Protein AF-A0A7X9PGI0-F1 (afdb_monomer_lite)

Secondary structure (DSSP, 8-state):
--SS-B-TTS-B----TTT--S---HHHHHHHHHHHHHHHHHHHHHHHHHHSPPEE-TTT--EE--SSTT--SSSHHHHHHHHHHHHHHHHHHHHHHHHHT-----

pLDDT: mean 78.42, std 19.36, range [41.34, 98.19]

Foldseek 3Di:
DPPADADPVRHGDPDPPPPPDPDPDPVSSVVVVVVVVVVVVVVVVVCLVVPQDWDAAPQPRDTAGDPDPPDRHRDPVSVVVVVVVVVVVVVVVVVVVVVVPDDDDD

Structure (mmCIF, N/CA/C/O backbone):
data_AF-A0A7X9PGI0-F1
#
_entry.id   AF-A0A7X9PGI0-F1
#
loop_
_atom_site.group_PDB
_atom_site.id
_atom_site.type_symbol
_atom_site.label_atom_id
_atom_site.label_alt_id
_atom_site.label_comp_id
_atom_site.label_asym_id
_atom_site.label_entity_id
_atom_site.label_seq_id
_atom_site.pdbx_PDB_ins_code
_atom_site.Cartn_x
_atom_site.Cartn_y
_atom_site.Cartn_z
_atom_site.occupancy
_atom_site.B_iso_or_equiv
_atom_site.auth_seq_id
_atom_site.auth_comp_id
_atom_site.auth_asym_id
_atom_site.auth_atom_id
_atom_site.pdbx_PDB_model_num
ATOM 1 N N . MET A 1 1 ? 19.576 -23.248 -25.798 1.00 44.06 1 MET A N 1
ATOM 2 C CA . MET A 1 1 ? 19.347 -22.023 -26.597 1.00 44.06 1 MET A CA 1
ATOM 3 C C . MET A 1 1 ? 19.563 -20.811 -25.703 1.00 44.06 1 MET A C 1
ATOM 5 O O . MET A 1 1 ? 18.769 -20.574 -24.798 1.00 44.06 1 MET A O 1
ATOM 9 N N . THR A 1 2 ? 20.683 -20.109 -25.868 1.00 41.34 2 THR A N 1
ATOM 10 C CA . THR A 1 2 ? 20.969 -18.871 -25.131 1.00 41.34 2 THR A CA 1
ATOM 11 C C . THR A 1 2 ? 19.997 -17.790 -25.601 1.00 41.34 2 THR A C 1
ATOM 13 O O . THR A 1 2 ? 19.837 -17.562 -26.794 1.00 41.34 2 THR A O 1
ATOM 16 N N . LYS A 1 3 ? 19.286 -17.152 -24.664 1.00 50.38 3 LYS A N 1
ATOM 17 C CA . LYS A 1 3 ? 18.176 -16.222 -24.954 1.00 50.38 3 LYS A CA 1
ATOM 18 C C . LYS A 1 3 ? 18.600 -14.910 -25.643 1.00 50.38 3 LYS A C 1
ATOM 20 O O . LYS A 1 3 ? 17.744 -14.060 -25.863 1.00 50.38 3 LYS A O 1
ATOM 25 N N . TYR A 1 4 ? 19.887 -14.731 -25.961 1.00 47.88 4 TYR A N 1
ATOM 26 C CA . TYR A 1 4 ? 20.437 -13.491 -26.509 1.00 47.88 4 TYR A CA 1
ATOM 27 C C . TYR A 1 4 ? 21.604 -13.763 -27.470 1.00 47.88 4 TYR A C 1
ATOM 29 O O . TYR A 1 4 ? 22.397 -14.667 -27.194 1.00 47.88 4 TYR A O 1
ATOM 37 N N . PRO A 1 5 ? 21.737 -12.976 -28.555 1.00 55.59 5 PRO A N 1
ATOM 38 C CA . PRO A 1 5 ? 22.892 -13.043 -29.442 1.00 55.59 5 PRO A CA 1
ATOM 39 C C . PRO A 1 5 ? 24.181 -12.700 -28.678 1.00 55.59 5 PRO A C 1
ATOM 41 O O . PRO A 1 5 ? 24.239 -11.744 -27.897 1.00 55.59 5 PRO A O 1
ATOM 44 N N . THR A 1 6 ? 25.212 -13.512 -28.891 1.00 53.66 6 THR A N 1
ATOM 45 C CA . THR A 1 6 ? 26.552 -13.357 -28.314 1.00 53.66 6 THR A CA 1
ATOM 46 C C . THR A 1 6 ? 27.550 -13.046 -29.419 1.00 53.66 6 THR A C 1
ATOM 48 O O . THR A 1 6 ? 27.427 -13.570 -30.525 1.00 53.66 6 THR A O 1
ATOM 51 N N . TYR A 1 7 ? 28.562 -12.236 -29.118 1.00 54.56 7 TYR A N 1
ATOM 52 C CA . TYR A 1 7 ? 29.722 -12.082 -29.996 1.00 54.56 7 TYR A CA 1
ATOM 53 C C . TYR A 1 7 ? 30.484 -13.418 -30.138 1.00 54.56 7 TYR A C 1
ATOM 55 O O . TYR A 1 7 ? 30.344 -14.291 -29.274 1.00 54.56 7 TYR A O 1
ATOM 63 N N . PRO A 1 8 ? 31.345 -13.579 -31.164 1.00 58.56 8 PRO A N 1
ATOM 64 C CA . PRO A 1 8 ? 32.175 -14.778 -31.349 1.00 58.56 8 PRO A CA 1
ATOM 65 C C . PRO A 1 8 ? 33.065 -15.125 -30.143 1.00 58.56 8 PRO A C 1
ATOM 67 O O . PRO A 1 8 ? 33.428 -16.277 -29.946 1.00 58.56 8 PRO A O 1
ATOM 70 N N . ASN A 1 9 ? 33.378 -14.136 -29.299 1.00 58.34 9 ASN A N 1
ATOM 71 C CA . ASN A 1 9 ? 34.117 -14.299 -28.043 1.00 58.34 9 ASN A CA 1
ATOM 72 C C . ASN A 1 9 ? 33.234 -14.721 -26.843 1.00 58.34 9 ASN A C 1
ATOM 74 O O . ASN A 1 9 ? 33.682 -14.661 -25.699 1.00 58.34 9 ASN A O 1
ATOM 78 N N . GLY A 1 10 ? 31.966 -15.077 -27.076 1.00 58.97 10 GLY A N 1
ATOM 79 C CA . GLY A 1 10 ? 31.019 -15.529 -26.053 1.00 58.97 10 GLY A CA 1
ATOM 80 C C . GLY A 1 10 ? 30.457 -14.427 -25.150 1.00 58.97 10 GLY A C 1
ATOM 81 O O . GLY A 1 10 ? 29.644 -14.717 -24.271 1.00 58.97 10 GLY A O 1
ATOM 82 N N . ARG A 1 11 ? 30.841 -13.157 -25.344 1.00 54.81 11 ARG A N 1
ATOM 83 C CA . ARG A 1 11 ? 30.295 -12.045 -24.553 1.00 54.81 11 ARG A CA 1
ATOM 84 C C . ARG A 1 11 ? 28.893 -11.661 -25.051 1.00 54.81 11 ARG A C 1
ATOM 86 O O . ARG A 1 11 ? 28.670 -11.609 -26.263 1.00 54.81 11 ARG A O 1
ATOM 93 N N . PRO A 1 12 ? 27.938 -11.369 -24.147 1.00 53.78 12 PRO A N 1
ATOM 94 C CA . PRO A 1 12 ? 26.607 -10.912 -24.537 1.00 53.78 12 PRO A CA 1
ATOM 95 C C . PRO A 1 12 ? 26.692 -9.560 -25.255 1.00 53.78 12 PRO A C 1
ATOM 97 O O . PRO A 1 12 ? 27.430 -8.672 -24.824 1.00 53.78 12 PRO A O 1
ATOM 100 N N . PHE A 1 13 ? 25.934 -9.407 -26.343 1.00 55.94 13 PHE A N 1
ATOM 101 C CA . PHE A 1 13 ? 25.903 -8.174 -27.128 1.00 55.94 13 PHE A CA 1
ATOM 102 C C . PHE A 1 13 ? 25.408 -6.994 -26.267 1.00 55.94 13 PHE A C 1
ATOM 104 O O . PHE A 1 13 ? 24.269 -6.989 -25.795 1.00 55.94 13 PHE A O 1
ATOM 111 N N . CYS A 1 14 ? 26.264 -5.994 -26.032 1.00 53.50 14 CYS A N 1
ATOM 112 C CA . CYS A 1 14 ? 25.893 -4.742 -25.366 1.00 53.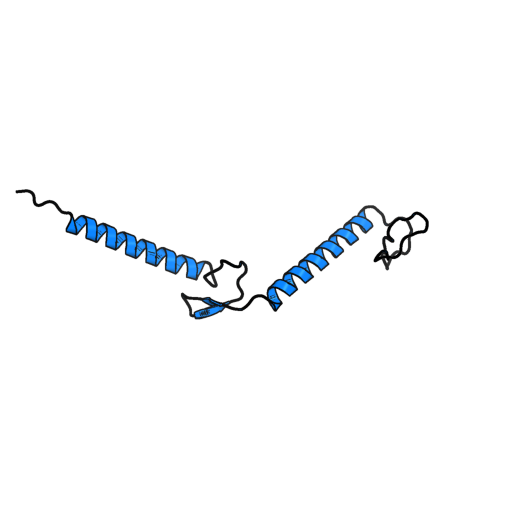50 14 CYS A CA 1
ATOM 113 C C . CYS A 1 14 ? 25.283 -3.799 -26.412 1.00 53.50 14 CYS A C 1
ATOM 115 O O . CYS A 1 14 ? 25.978 -2.991 -27.019 1.00 53.50 14 CYS A O 1
ATOM 117 N N . GLY A 1 15 ? 23.992 -3.969 -26.697 1.00 51.72 15 GLY A N 1
ATOM 118 C CA . GLY A 1 15 ? 23.297 -3.187 -27.716 1.00 51.72 15 GLY A CA 1
ATOM 119 C C . GLY A 1 15 ? 22.874 -1.812 -27.205 1.00 51.72 15 GLY A C 1
ATOM 120 O O . GLY A 1 15 ? 21.780 -1.678 -26.659 1.00 51.72 15 GLY A O 1
ATOM 121 N N . CYS A 1 16 ? 23.704 -0.791 -27.420 1.00 51.03 16 CYS A N 1
ATOM 122 C CA . CYS A 1 16 ? 23.202 0.569 -27.603 1.00 51.03 16 CYS A CA 1
ATOM 123 C C . CYS A 1 16 ? 22.850 0.727 -29.090 1.00 51.03 16 CYS A C 1
ATOM 125 O O . CYS A 1 16 ? 23.732 0.671 -29.945 1.00 51.03 16 CYS A O 1
ATOM 127 N N . THR A 1 17 ? 21.562 0.871 -29.409 1.00 50.38 17 THR A N 1
ATOM 128 C CA . THR A 1 17 ? 21.070 0.983 -30.796 1.00 50.38 17 THR A CA 1
ATOM 129 C C . THR A 1 17 ? 21.410 2.318 -31.458 1.00 50.38 17 THR A C 1
ATOM 131 O O . THR A 1 17 ? 21.236 2.443 -32.663 1.00 50.38 17 THR A O 1
ATOM 134 N N . GLU A 1 18 ? 21.895 3.301 -30.694 1.00 49.03 18 GLU A N 1
ATOM 135 C CA . GLU A 1 18 ? 22.194 4.645 -31.203 1.00 49.03 18 GLU A CA 1
ATOM 136 C C . GLU A 1 18 ? 23.669 4.854 -31.571 1.00 49.03 18 GLU A C 1
ATOM 138 O O . GLU A 1 18 ? 23.959 5.687 -32.422 1.00 49.03 18 GLU A O 1
ATOM 143 N N . CYS A 1 19 ? 24.618 4.121 -30.972 1.00 52.69 19 CYS A N 1
ATOM 144 C CA . CYS A 1 19 ? 26.038 4.475 -31.108 1.00 52.69 19 CYS A CA 1
ATOM 145 C C . CYS A 1 19 ? 26.921 3.475 -31.866 1.00 52.69 19 CYS A C 1
ATOM 147 O O . CYS A 1 19 ? 28.038 3.855 -32.208 1.00 52.69 19 CYS A O 1
ATOM 149 N N . GLY A 1 20 ? 26.459 2.245 -32.142 1.00 53.88 20 GLY A N 1
ATOM 150 C CA . GLY A 1 20 ? 27.098 1.293 -33.072 1.00 53.88 20 GLY A CA 1
ATOM 151 C C . GLY A 1 20 ? 28.595 0.993 -32.866 1.00 53.88 20 GLY A C 1
ATOM 152 O O . GLY A 1 20 ? 29.227 0.482 -33.785 1.00 53.88 20 GLY A O 1
ATOM 153 N N . ARG A 1 21 ? 29.185 1.328 -31.709 1.00 52.53 21 ARG A N 1
ATOM 154 C CA . ARG A 1 21 ? 30.628 1.211 -31.434 1.00 52.53 21 ARG A CA 1
ATOM 155 C C . ARG A 1 21 ? 30.917 0.142 -30.381 1.00 52.53 21 ARG A C 1
ATOM 157 O O . ARG A 1 21 ? 30.216 0.052 -29.374 1.00 52.53 21 ARG A O 1
ATOM 164 N N . ASP A 1 22 ? 31.999 -0.610 -30.598 1.00 47.56 22 ASP A N 1
ATOM 165 C CA . ASP A 1 22 ? 32.415 -1.781 -29.802 1.00 47.56 22 ASP A CA 1
ATOM 166 C C . ASP A 1 22 ? 32.785 -1.473 -28.343 1.00 47.56 22 ASP A C 1
ATOM 168 O O . ASP A 1 22 ? 32.853 -2.375 -27.499 1.00 47.56 22 ASP A O 1
ATOM 172 N N . HIS A 1 23 ? 32.979 -0.198 -28.007 1.00 47.81 23 HIS A N 1
ATOM 173 C CA . HIS A 1 23 ? 33.286 0.254 -26.655 1.00 47.81 23 HIS A CA 1
ATOM 174 C C . HIS A 1 23 ? 32.373 1.427 -26.299 1.00 47.81 23 HIS A C 1
ATOM 176 O O . HIS A 1 23 ? 32.730 2.597 -26.385 1.00 47.81 23 HIS A O 1
ATOM 182 N N . CYS A 1 24 ? 31.141 1.088 -25.936 1.00 51.19 24 CYS A N 1
ATOM 183 C CA . CYS A 1 24 ? 30.271 1.950 -25.147 1.00 51.19 24 CYS A CA 1
ATOM 184 C C . CYS A 1 24 ? 31.039 2.288 -23.851 1.00 51.19 24 CYS A C 1
ATOM 186 O O . CYS A 1 24 ? 31.311 1.394 -23.044 1.00 51.19 24 CYS A O 1
ATOM 188 N N . ASP A 1 25 ? 31.470 3.549 -23.746 1.00 58.44 25 ASP A N 1
ATOM 189 C CA . ASP A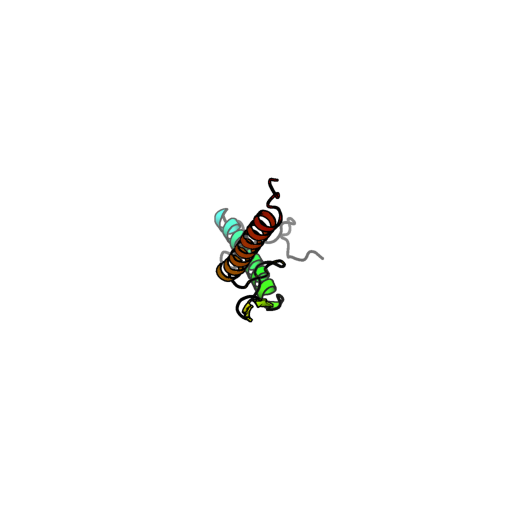 1 25 ? 32.170 4.164 -22.610 1.00 58.44 25 ASP A CA 1
ATOM 190 C C . ASP A 1 25 ? 31.495 3.819 -21.264 1.00 58.44 25 ASP A C 1
ATOM 192 O O . ASP A 1 25 ? 30.315 3.448 -21.234 1.00 58.44 25 ASP A O 1
ATOM 196 N N . GLU A 1 26 ? 32.224 3.925 -20.149 1.00 55.88 26 GLU A N 1
ATOM 197 C CA . GLU A 1 26 ? 31.754 3.568 -18.795 1.00 55.88 26 GLU A CA 1
ATOM 198 C C . GLU A 1 26 ? 30.367 4.182 -18.501 1.00 55.88 26 GLU A C 1
ATOM 200 O O . GLU A 1 26 ? 29.471 3.509 -17.985 1.00 55.88 26 GLU A O 1
ATOM 205 N N . LEU A 1 27 ? 30.139 5.412 -18.971 1.00 57.44 27 LEU A N 1
ATOM 206 C CA . LEU A 1 27 ? 28.869 6.133 -18.865 1.00 57.44 27 LEU A CA 1
ATOM 207 C C . LEU A 1 27 ? 27.729 5.485 -19.669 1.00 57.44 27 LEU A C 1
ATOM 209 O O . LEU A 1 27 ? 26.632 5.304 -19.154 1.00 57.44 27 LEU A O 1
ATOM 213 N N . CYS A 1 28 ? 27.973 5.050 -20.905 1.00 57.38 28 CYS A N 1
ATOM 214 C CA . CYS A 1 28 ? 26.960 4.428 -21.768 1.00 57.38 28 CYS A CA 1
ATOM 215 C C . CYS A 1 28 ? 26.516 3.048 -21.227 1.00 57.38 28 CYS A C 1
ATOM 217 O O . CYS A 1 28 ? 25.337 2.681 -21.295 1.00 57.38 28 CYS A O 1
ATOM 219 N N . ARG A 1 29 ? 27.437 2.301 -20.599 1.00 58.75 29 ARG A N 1
ATOM 220 C CA . ARG A 1 29 ? 27.124 1.056 -19.880 1.00 58.75 29 ARG A CA 1
ATOM 221 C C . ARG A 1 29 ? 26.250 1.339 -18.656 1.00 58.75 29 ARG A C 1
ATOM 223 O O . ARG A 1 29 ? 25.269 0.627 -18.433 1.00 58.75 29 ARG A O 1
ATOM 230 N N . GLN A 1 30 ? 26.596 2.361 -17.875 1.00 58.97 30 GLN A N 1
ATOM 231 C CA . GLN A 1 30 ? 25.837 2.777 -16.696 1.00 58.97 30 GLN A CA 1
ATOM 232 C C . GLN A 1 30 ? 24.424 3.244 -17.070 1.00 58.97 30 GLN A C 1
ATOM 234 O O . GLN A 1 30 ? 23.464 2.736 -16.494 1.00 58.97 30 GLN A O 1
ATOM 239 N N . GLU A 1 31 ? 24.276 4.096 -18.086 1.00 57.69 31 GLU A N 1
ATOM 240 C CA . GLU A 1 31 ? 22.981 4.564 -18.600 1.00 57.69 31 GLU A CA 1
ATOM 241 C C . GLU A 1 31 ? 22.079 3.401 -19.038 1.00 57.69 31 GLU A C 1
ATOM 243 O O . GLU A 1 31 ? 20.920 3.314 -18.622 1.00 57.69 31 GLU A O 1
ATOM 248 N N . TRP A 1 32 ? 22.612 2.422 -19.781 1.00 69.56 32 TRP A N 1
ATOM 249 C CA . TRP A 1 32 ? 21.849 1.226 -20.154 1.00 69.56 32 TRP A CA 1
ATOM 250 C C . TRP A 1 32 ? 21.395 0.417 -18.932 1.00 69.56 32 TRP A C 1
ATOM 252 O O . TRP A 1 32 ? 20.248 -0.041 -18.874 1.00 69.56 32 TRP A O 1
ATOM 262 N N . TYR A 1 33 ? 22.263 0.243 -17.929 1.00 66.62 33 TYR A N 1
ATOM 263 C CA . TYR A 1 33 ? 21.889 -0.431 -16.683 1.00 66.62 33 TYR A CA 1
ATOM 264 C C . TYR A 1 33 ? 20.815 0.345 -15.910 1.00 66.62 33 TYR A C 1
ATOM 266 O O . TYR A 1 33 ? 19.885 -0.280 -15.385 1.00 66.62 33 TYR A O 1
ATOM 274 N N . MET A 1 34 ? 20.900 1.678 -15.865 1.00 69.38 34 MET A N 1
ATOM 275 C CA . MET A 1 34 ? 19.911 2.535 -15.209 1.00 69.38 34 MET A CA 1
ATOM 276 C C . MET A 1 34 ? 18.564 2.491 -15.931 1.00 69.38 34 MET A C 1
ATOM 278 O O . MET A 1 34 ? 17.545 2.258 -15.281 1.00 69.38 34 MET A O 1
ATOM 282 N N . GLU A 1 35 ? 18.537 2.604 -17.259 1.00 76.69 35 GLU A N 1
ATOM 283 C CA . GLU A 1 35 ? 17.312 2.513 -18.063 1.00 76.69 35 GLU A CA 1
ATOM 284 C C . GLU A 1 35 ? 16.700 1.104 -17.995 1.00 76.69 35 GLU A C 1
ATOM 286 O O . GLU A 1 35 ? 15.492 0.950 -17.800 1.00 76.69 35 GLU A O 1
ATOM 291 N N . LYS A 1 36 ? 17.514 0.041 -18.019 1.00 72.69 36 LYS A N 1
ATOM 292 C CA . LYS A 1 36 ? 17.037 -1.335 -17.796 1.00 72.69 36 LYS A CA 1
ATOM 293 C C . LYS A 1 36 ? 16.422 -1.506 -16.405 1.00 72.69 36 LYS A C 1
ATOM 295 O O . LYS A 1 36 ? 15.359 -2.121 -16.270 1.00 72.69 36 LYS A O 1
ATOM 300 N N . ARG A 1 37 ? 17.058 -0.957 -15.362 1.00 73.62 37 ARG A N 1
ATOM 301 C CA . ARG A 1 37 ? 16.529 -0.955 -13.988 1.00 73.62 37 ARG A CA 1
ATOM 302 C C . ARG A 1 37 ? 15.235 -0.146 -13.900 1.00 73.62 37 ARG A C 1
ATOM 304 O O . ARG A 1 37 ? 14.275 -0.622 -13.297 1.00 73.62 37 ARG A O 1
ATOM 311 N N . ARG A 1 38 ? 15.174 1.026 -14.536 1.00 85.25 38 ARG A N 1
ATOM 312 C CA . ARG A 1 38 ? 13.986 1.885 -14.620 1.00 85.25 38 ARG A CA 1
ATOM 313 C C . ARG A 1 38 ? 12.828 1.161 -15.295 1.00 85.25 38 ARG A C 1
ATOM 315 O O . ARG A 1 38 ? 11.744 1.116 -14.720 1.00 85.25 38 ARG A O 1
ATOM 322 N N . ARG A 1 39 ? 13.063 0.515 -16.439 1.00 84.56 39 ARG A N 1
ATOM 323 C CA . ARG A 1 39 ? 12.063 -0.281 -17.165 1.00 84.56 39 ARG A CA 1
ATOM 324 C C . ARG A 1 39 ? 11.535 -1.439 -16.330 1.00 84.56 39 ARG A C 1
ATOM 326 O O . ARG A 1 39 ? 10.323 -1.596 -16.213 1.00 84.56 39 ARG A O 1
ATOM 333 N N . LYS A 1 40 ? 12.424 -2.202 -15.685 1.00 80.38 40 LYS A N 1
ATOM 334 C CA . LYS A 1 40 ? 12.036 -3.285 -14.768 1.00 80.38 40 LYS A CA 1
ATOM 335 C C . LYS A 1 40 ? 11.200 -2.759 -13.596 1.00 80.38 40 LYS A C 1
ATOM 337 O O . LYS A 1 40 ? 10.179 -3.353 -13.262 1.00 80.38 40 LYS A O 1
ATOM 342 N N . ASN A 1 41 ? 11.599 -1.638 -12.993 1.00 89.38 41 ASN A N 1
ATOM 343 C CA . ASN A 1 41 ? 10.861 -1.008 -11.896 1.00 89.38 41 ASN A CA 1
ATOM 344 C C . ASN A 1 41 ? 9.490 -0.486 -12.347 1.00 89.38 41 ASN A C 1
ATOM 346 O O . ASN A 1 41 ? 8.509 -0.657 -11.624 1.00 89.38 41 ASN A O 1
ATOM 350 N N . LEU A 1 42 ? 9.403 0.116 -13.537 1.00 92.44 42 LEU A N 1
ATOM 351 C CA . LEU A 1 42 ? 8.148 0.588 -14.120 1.00 92.44 42 LEU A CA 1
ATOM 352 C C . LEU A 1 42 ? 7.205 -0.580 -14.406 1.00 92.44 42 LEU A C 1
ATOM 354 O O . LEU A 1 42 ? 6.045 -0.526 -14.006 1.00 92.44 42 LEU A O 1
ATOM 358 N N . GLN A 1 43 ? 7.712 -1.656 -15.013 1.00 92.50 43 GLN A N 1
ATOM 359 C CA . GLN A 1 43 ? 6.943 -2.874 -15.258 1.00 92.50 43 GLN A CA 1
ATOM 360 C C . GLN A 1 43 ? 6.446 -3.484 -13.943 1.00 92.50 43 GLN A C 1
ATOM 362 O O . GLN A 1 43 ? 5.261 -3.775 -13.815 1.00 92.50 43 GLN A O 1
ATOM 367 N N . ALA A 1 44 ? 7.310 -3.607 -12.931 1.00 90.94 44 ALA A N 1
ATOM 368 C CA . ALA A 1 44 ? 6.913 -4.102 -11.614 1.00 90.94 44 ALA A CA 1
ATOM 369 C C . ALA A 1 44 ? 5.835 -3.217 -10.965 1.00 90.94 44 ALA A C 1
ATOM 371 O O . ALA A 1 44 ? 4.886 -3.724 -10.369 1.00 90.94 44 ALA A O 1
ATOM 372 N N . ARG A 1 45 ? 5.941 -1.890 -11.104 1.00 91.75 45 ARG A N 1
ATOM 373 C CA . ARG A 1 45 ? 4.935 -0.947 -10.604 1.00 91.75 45 ARG A CA 1
ATOM 374 C C . ARG A 1 45 ? 3.611 -1.072 -11.363 1.00 91.75 45 ARG A C 1
ATOM 376 O O . ARG A 1 45 ? 2.568 -1.067 -10.718 1.00 91.75 45 ARG A O 1
ATOM 383 N N . ALA A 1 46 ? 3.645 -1.237 -12.685 1.00 94.00 46 ALA A N 1
ATOM 384 C CA . ALA A 1 46 ? 2.457 -1.456 -13.511 1.00 94.00 46 ALA A CA 1
ATOM 385 C C . ALA A 1 46 ? 1.741 -2.760 -13.135 1.00 94.00 46 ALA A C 1
ATOM 387 O O . ALA A 1 46 ? 0.541 -2.743 -12.884 1.00 94.00 46 ALA A O 1
ATOM 388 N N . VAL A 1 47 ? 2.485 -3.861 -12.987 1.00 92.81 47 VAL A N 1
ATOM 389 C CA . VAL A 1 47 ? 1.948 -5.154 -12.526 1.00 92.81 47 VAL A CA 1
ATOM 390 C C . VAL A 1 47 ? 1.260 -4.998 -11.168 1.00 92.81 47 VAL A C 1
ATOM 392 O O . VAL A 1 47 ? 0.140 -5.466 -10.991 1.00 92.81 47 VAL A O 1
ATOM 395 N N . ARG A 1 48 ? 1.868 -4.275 -10.218 1.00 91.94 48 ARG A N 1
ATOM 396 C CA . ARG A 1 48 ? 1.217 -4.006 -8.926 1.00 91.94 48 ARG A CA 1
ATOM 397 C C . ARG A 1 48 ? -0.097 -3.252 -9.091 1.00 91.94 48 ARG A C 1
ATOM 399 O O . ARG A 1 48 ? -1.055 -3.610 -8.426 1.00 91.94 48 ARG A O 1
ATOM 406 N N . VAL A 1 49 ? -0.169 -2.242 -9.953 1.00 92.38 49 VAL A N 1
ATOM 407 C CA . VAL A 1 49 ? -1.410 -1.476 -10.150 1.00 92.38 49 VAL A CA 1
ATOM 408 C C . VAL A 1 49 ? -2.499 -2.316 -10.822 1.00 92.38 49 VAL A C 1
ATOM 410 O O . VAL A 1 49 ? -3.645 -2.243 -10.401 1.00 92.38 49 VAL A O 1
ATOM 413 N N . LEU A 1 50 ? -2.146 -3.135 -11.817 1.00 94.38 50 LEU A N 1
ATOM 414 C CA . LEU A 1 50 ? -3.111 -3.924 -12.593 1.00 94.38 50 LEU A CA 1
ATOM 415 C C . LEU A 1 50 ? -3.708 -5.103 -11.816 1.00 94.38 50 LEU A C 1
ATOM 417 O O . LEU A 1 50 ? -4.875 -5.424 -12.009 1.00 94.38 50 LEU A O 1
ATOM 421 N N . PHE A 1 51 ? -2.919 -5.754 -10.957 1.00 94.25 51 PHE A N 1
ATOM 422 C CA . PHE A 1 51 ? -3.335 -6.986 -10.274 1.00 94.25 51 PHE A CA 1
ATOM 423 C C . PHE A 1 51 ? -3.650 -6.805 -8.784 1.00 94.25 51 PHE A C 1
ATOM 425 O O . PHE A 1 51 ? -4.072 -7.760 -8.133 1.00 94.25 51 PHE A O 1
ATOM 432 N N . THR A 1 52 ? -3.445 -5.615 -8.212 1.00 95.12 52 THR A N 1
ATOM 433 C CA . THR A 1 52 ? -3.831 -5.368 -6.817 1.00 95.12 52 THR A CA 1
ATOM 434 C C . THR A 1 52 ? -5.319 -5.021 -6.754 1.00 95.12 52 THR A C 1
ATOM 436 O O . THR A 1 52 ? -5.723 -4.022 -7.350 1.00 95.12 52 THR A O 1
ATOM 439 N N . PRO A 1 53 ? -6.139 -5.787 -6.013 1.00 95.56 53 PRO A N 1
ATOM 440 C CA . PRO A 1 53 ? -7.548 -5.461 -5.856 1.00 95.56 53 PRO A CA 1
ATOM 441 C C . PRO A 1 53 ? -7.719 -4.172 -5.047 1.00 95.56 53 PRO A C 1
ATOM 443 O O . PRO A 1 53 ? -7.014 -3.944 -4.055 1.00 95.56 53 PRO A O 1
ATOM 446 N N . LEU A 1 54 ? -8.686 -3.347 -5.456 1.00 96.56 54 LEU A N 1
ATOM 447 C CA . LEU A 1 54 ? -9.146 -2.221 -4.648 1.00 96.56 54 LEU A CA 1
ATOM 448 C C . LEU A 1 54 ? -9.800 -2.740 -3.362 1.00 96.56 54 LEU A C 1
ATOM 450 O O . LEU A 1 54 ? -10.420 -3.802 -3.352 1.00 96.56 54 LEU A O 1
ATOM 454 N N . ARG A 1 55 ? -9.655 -1.977 -2.280 1.00 96.88 55 ARG A N 1
ATOM 455 C CA . ARG A 1 55 ? -10.265 -2.259 -0.975 1.00 96.88 55 ARG A CA 1
ATOM 456 C C . ARG A 1 55 ? -11.081 -1.059 -0.525 1.00 96.88 55 ARG A C 1
ATOM 458 O O . ARG A 1 55 ? -10.703 0.073 -0.825 1.00 96.88 55 ARG A O 1
ATOM 465 N N . ASP A 1 56 ? -12.159 -1.295 0.202 1.00 98.00 56 ASP A N 1
ATOM 466 C CA . ASP A 1 56 ? -12.900 -0.254 0.902 1.00 98.00 56 ASP A CA 1
ATOM 467 C C . ASP A 1 56 ? -12.166 0.148 2.188 1.00 98.00 56 ASP A C 1
ATOM 469 O O . ASP A 1 56 ? -11.501 -0.657 2.846 1.00 98.00 56 ASP A O 1
ATOM 473 N N . CYS A 1 57 ? -12.224 1.432 2.535 1.00 98.19 57 CYS A N 1
ATOM 474 C CA . CYS A 1 57 ? -11.704 1.914 3.807 1.00 98.19 57 CYS A CA 1
ATOM 475 C C . CYS A 1 57 ? -12.758 1.726 4.910 1.00 98.19 57 CYS A C 1
ATOM 477 O O . CYS A 1 57 ? -13.795 2.384 4.834 1.00 98.19 57 CYS A O 1
ATOM 479 N N . 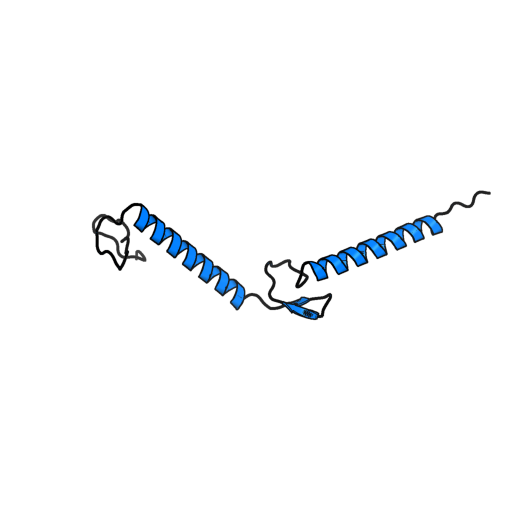PRO A 1 58 ? -12.472 0.998 6.007 1.00 97.25 58 PRO A N 1
ATOM 480 C CA . PRO A 1 58 ? -13.443 0.792 7.090 1.00 97.25 58 PRO A CA 1
ATOM 481 C C . PRO A 1 58 ? -13.876 2.067 7.835 1.00 97.25 58 PRO A C 1
ATOM 483 O O . PRO A 1 58 ? -14.808 2.025 8.626 1.00 97.25 58 PRO A O 1
ATOM 486 N N . VAL A 1 59 ? -13.170 3.188 7.639 1.00 97.56 59 VAL A N 1
ATOM 487 C CA . VAL A 1 59 ? -13.427 4.461 8.340 1.00 97.56 59 VAL A CA 1
ATOM 488 C C . VAL A 1 59 ? -14.289 5.405 7.511 1.00 97.56 59 VAL A C 1
ATOM 490 O O . VAL A 1 59 ? -15.187 6.044 8.044 1.00 97.56 59 VAL A O 1
ATOM 493 N N . CYS A 1 60 ? -13.998 5.526 6.216 1.00 97.19 60 CYS A N 1
ATOM 494 C CA . CYS A 1 60 ? -14.654 6.502 5.343 1.00 97.19 60 CYS A CA 1
ATOM 495 C C . CYS A 1 60 ? -15.396 5.878 4.156 1.00 97.19 60 CYS A C 1
ATOM 497 O O . CYS A 1 60 ? -15.971 6.612 3.364 1.00 97.19 60 CYS A O 1
ATOM 499 N N . GLY A 1 61 ? -15.347 4.554 3.985 1.00 96.75 61 GLY A N 1
ATOM 500 C CA . GLY A 1 61 ? -16.008 3.823 2.897 1.00 96.75 61 GLY A CA 1
ATOM 501 C C . GLY A 1 61 ? -15.362 3.976 1.516 1.00 96.75 61 GLY A C 1
ATOM 502 O O . GLY A 1 61 ? -15.703 3.241 0.596 1.00 96.75 61 GLY A O 1
ATOM 503 N N . ASN A 1 62 ? -14.402 4.889 1.346 1.00 97.69 62 ASN A N 1
ATOM 504 C CA . ASN A 1 62 ? -13.778 5.131 0.047 1.00 97.69 62 ASN A CA 1
ATOM 505 C C . ASN A 1 62 ? -12.948 3.935 -0.433 1.00 97.69 62 ASN A C 1
ATOM 507 O O . ASN A 1 62 ? -12.148 3.376 0.324 1.00 97.69 62 ASN A O 1
ATOM 511 N N . MET A 1 63 ? -13.071 3.623 -1.724 1.00 97.81 63 MET A N 1
ATOM 512 C CA . MET A 1 63 ? -12.230 2.634 -2.394 1.00 97.81 63 MET A CA 1
ATOM 513 C C . MET A 1 63 ? -10.803 3.163 -2.556 1.00 97.81 63 MET A C 1
ATOM 515 O O . MET A 1 63 ? -10.592 4.313 -2.946 1.00 97.81 63 MET A O 1
ATOM 519 N N . PHE A 1 64 ? -9.806 2.324 -2.289 1.00 97.81 64 PHE A N 1
ATOM 520 C CA . PHE A 1 64 ? -8.400 2.679 -2.453 1.00 97.81 64 PHE A CA 1
ATOM 521 C C . PHE A 1 64 ? -7.560 1.507 -2.961 1.00 97.81 64 PHE A C 1
ATOM 523 O O . PHE A 1 64 ? -7.873 0.338 -2.733 1.00 97.81 64 PHE A O 1
ATOM 530 N N . LEU A 1 65 ? -6.454 1.838 -3.634 1.00 96.69 65 LEU A N 1
ATOM 531 C CA . LEU A 1 65 ? -5.447 0.869 -4.058 1.00 96.69 65 LEU A CA 1
ATOM 532 C C . LEU A 1 65 ? -4.390 0.708 -2.949 1.00 96.69 65 LEU A C 1
ATOM 534 O O . LEU A 1 65 ? -3.634 1.654 -2.695 1.00 96.69 65 LEU A O 1
ATOM 538 N N . PRO A 1 66 ? -4.310 -0.446 -2.264 1.00 96.44 66 PRO A N 1
ATOM 539 C CA . PRO A 1 66 ? -3.360 -0.631 -1.174 1.00 96.44 66 PRO A CA 1
ATOM 540 C C . PRO A 1 66 ? -1.911 -0.654 -1.687 1.00 96.44 66 PRO A C 1
ATOM 542 O O . PRO A 1 66 ? -1.566 -1.354 -2.637 1.00 96.44 66 PRO A O 1
ATOM 545 N N . LYS A 1 67 ? -1.023 0.088 -1.015 1.00 93.06 67 LYS A N 1
ATOM 546 C CA . LYS A 1 67 ? 0.422 0.107 -1.302 1.00 93.06 67 LYS A CA 1
ATOM 547 C C . LYS A 1 67 ? 1.129 -1.130 -0.752 1.00 93.06 67 LYS A C 1
ATOM 549 O O . LYS A 1 67 ? 2.159 -1.538 -1.287 1.00 93.06 67 LYS A O 1
ATOM 554 N N . THR A 1 68 ? 0.604 -1.727 0.314 1.00 92.94 68 THR A N 1
ATOM 555 C CA . THR A 1 68 ? 1.129 -2.946 0.944 1.00 92.94 68 THR A CA 1
ATOM 556 C C . THR A 1 68 ? -0.013 -3.916 1.239 1.00 92.94 68 THR A C 1
ATOM 558 O O . THR A 1 68 ? -1.146 -3.494 1.462 1.00 92.94 68 THR A O 1
ATOM 561 N N . GLY A 1 69 ? 0.273 -5.223 1.268 1.00 92.19 69 GLY A N 1
ATOM 562 C CA . GLY A 1 69 ? -0.754 -6.255 1.486 1.00 92.19 69 GLY A CA 1
ATOM 563 C C . GLY A 1 69 ? -1.509 -6.116 2.815 1.00 92.19 69 GLY A C 1
ATOM 564 O O . GLY A 1 69 ? -2.685 -6.472 2.892 1.00 92.19 69 GLY A O 1
ATOM 565 N N . ASN A 1 70 ? -0.869 -5.508 3.818 1.00 93.94 70 ASN A N 1
ATOM 566 C CA . ASN A 1 70 ? -1.412 -5.312 5.165 1.00 93.94 70 ASN A CA 1
ATOM 567 C C . ASN A 1 70 ? -2.030 -3.919 5.377 1.00 93.94 70 ASN A C 1
ATOM 569 O O . ASN A 1 70 ? -2.410 -3.586 6.499 1.00 93.94 70 ASN A O 1
ATOM 573 N N . GLN A 1 71 ? -2.119 -3.081 4.337 1.00 96.00 71 GLN A N 1
ATOM 574 C CA . GLN A 1 71 ? -2.734 -1.762 4.461 1.00 96.00 71 GLN A CA 1
ATOM 575 C C . GLN A 1 71 ? -4.251 -1.903 4.653 1.00 96.00 71 GLN A C 1
ATOM 577 O O . GLN A 1 71 ? -4.953 -2.402 3.771 1.00 96.00 71 GLN A O 1
ATOM 582 N N . LYS A 1 72 ? -4.733 -1.459 5.820 1.00 96.38 72 LYS A N 1
ATOM 583 C CA . LYS A 1 72 ? -6.148 -1.528 6.228 1.00 96.38 72 LYS A CA 1
ATOM 584 C C . LYS A 1 72 ? -6.942 -0.256 5.925 1.00 96.38 72 LYS A C 1
ATOM 586 O O . LYS A 1 72 ? -8.149 -0.325 5.760 1.00 96.38 72 LYS A O 1
ATOM 591 N N . TYR A 1 73 ? -6.273 0.893 5.860 1.00 97.88 73 TYR A N 1
ATOM 592 C CA . TYR A 1 73 ? -6.918 2.201 5.728 1.00 97.88 73 TYR A CA 1
ATOM 593 C C . TYR A 1 73 ? -6.405 2.936 4.492 1.00 97.88 73 TYR A C 1
ATOM 595 O O . TYR A 1 73 ? -5.226 2.819 4.137 1.00 97.88 73 TYR A O 1
ATOM 603 N N . CYS A 1 74 ? -7.271 3.734 3.864 1.00 97.25 74 CYS A N 1
ATOM 604 C CA . CYS A 1 74 ? -6.924 4.474 2.650 1.00 97.25 74 CYS A CA 1
ATOM 605 C C . CYS A 1 74 ? -5.865 5.560 2.888 1.00 97.25 74 CYS A C 1
ATOM 607 O O . CYS A 1 74 ? -5.087 5.871 1.986 1.00 97.25 74 CYS A O 1
ATOM 609 N N . SER A 1 75 ? -5.801 6.113 4.104 1.00 97.06 75 SER A N 1
ATOM 610 C CA . SER A 1 75 ? -4.925 7.229 4.450 1.00 97.06 75 SER A CA 1
ATOM 611 C C . SER A 1 75 ? -4.399 7.143 5.891 1.00 97.06 75 SER A C 1
ATOM 613 O O . SER A 1 75 ? -5.008 6.480 6.741 1.00 97.06 75 SER A O 1
ATOM 615 N N . PRO A 1 76 ? -3.290 7.846 6.200 1.00 96.94 76 PRO A N 1
ATOM 616 C CA . PRO A 1 76 ? -2.810 8.000 7.573 1.00 96.94 76 PRO A CA 1
ATOM 617 C C . PRO A 1 76 ? -3.850 8.632 8.504 1.00 96.94 76 PRO A C 1
ATOM 619 O O . PRO A 1 76 ? -3.911 8.270 9.674 1.00 96.94 76 PRO A O 1
ATOM 622 N N . HIS A 1 77 ? -4.699 9.523 7.982 1.00 97.69 77 HIS A N 1
ATOM 623 C CA . HIS A 1 77 ? -5.769 10.152 8.754 1.00 97.69 77 HIS A CA 1
ATOM 624 C C . HIS A 1 77 ? -6.772 9.114 9.263 1.00 97.69 77 HIS A C 1
ATOM 626 O O . HIS A 1 77 ? -7.004 9.041 10.466 1.00 97.69 77 HIS A O 1
ATOM 632 N N . CYS A 1 78 ? -7.305 8.263 8.382 1.00 97.81 78 CYS A N 1
ATOM 633 C CA . CYS A 1 78 ? -8.254 7.222 8.784 1.00 97.81 78 CYS A CA 1
ATOM 634 C C . CYS A 1 78 ? -7.631 6.252 9.800 1.00 97.81 78 CYS A C 1
ATOM 636 O O . CYS A 1 78 ? -8.277 5.846 10.762 1.00 97.81 78 CYS A O 1
ATOM 638 N N . SER A 1 79 ? -6.346 5.922 9.635 1.00 97.44 79 SER A N 1
ATOM 639 C CA . SER A 1 79 ? -5.624 5.125 10.632 1.00 97.44 79 SER A CA 1
ATOM 640 C C . SER A 1 79 ? -5.535 5.832 11.989 1.00 97.44 79 SER A C 1
ATOM 642 O O . SER A 1 79 ? -5.679 5.185 13.026 1.00 97.44 79 SER A O 1
ATOM 644 N N . ALA A 1 80 ? -5.279 7.142 11.995 1.00 97.56 80 ALA A N 1
ATOM 645 C CA . ALA A 1 80 ? -5.196 7.939 13.212 1.00 97.56 80 ALA A CA 1
ATOM 646 C C . ALA A 1 80 ? -6.556 8.059 13.915 1.00 97.56 80 ALA A C 1
ATOM 648 O O . ALA A 1 80 ? -6.597 8.031 15.141 1.00 97.56 80 ALA A O 1
ATOM 649 N N . ASP A 1 81 ? -7.663 8.134 13.173 1.00 97.44 81 ASP A N 1
ATOM 650 C CA . ASP A 1 81 ? -9.014 8.155 13.747 1.00 97.44 81 ASP A CA 1
ATOM 651 C C . ASP A 1 81 ? -9.309 6.891 14.550 1.00 97.44 81 ASP A C 1
ATOM 653 O O . ASP A 1 81 ? -9.726 6.981 15.705 1.00 97.44 81 ASP A O 1
ATOM 657 N N . VAL A 1 82 ? -9.002 5.720 13.985 1.00 97.31 82 VAL A N 1
ATOM 658 C CA . VAL A 1 82 ? -9.182 4.439 14.683 1.00 97.31 82 VAL A CA 1
ATOM 659 C C . VAL A 1 82 ? -8.287 4.353 15.916 1.00 97.31 82 VAL A C 1
ATOM 661 O O . VAL A 1 82 ? -8.742 3.931 16.977 1.00 97.31 82 VAL A O 1
ATOM 664 N N . LEU A 1 83 ? -7.026 4.786 15.815 1.00 96.69 83 LEU A N 1
ATOM 665 C CA . LEU A 1 83 ? -6.122 4.812 16.967 1.00 96.69 83 LEU A CA 1
ATOM 666 C C . LEU A 1 83 ? -6.651 5.732 18.073 1.00 96.69 83 LEU A C 1
ATOM 668 O O . LEU A 1 83 ? -6.704 5.318 19.229 1.00 96.69 83 LEU A O 1
ATOM 672 N N . ARG A 1 84 ? -7.097 6.947 17.731 1.00 96.62 84 ARG A N 1
ATOM 673 C CA . ARG A 1 84 ? -7.685 7.900 18.686 1.00 96.62 84 ARG A CA 1
ATOM 674 C C . ARG A 1 84 ? -8.937 7.344 19.356 1.00 96.62 84 ARG A C 1
ATOM 676 O O . ARG A 1 84 ? -9.088 7.508 20.565 1.00 96.62 84 ARG A O 1
ATOM 683 N N . ALA A 1 85 ? -9.811 6.680 18.601 1.00 95.94 85 ALA A N 1
ATOM 684 C CA . ALA A 1 85 ? -10.994 6.022 19.146 1.00 95.94 85 ALA A CA 1
ATOM 685 C C . ALA A 1 85 ? -10.611 4.902 20.128 1.00 95.94 85 ALA A C 1
ATOM 687 O O . ALA A 1 85 ? -11.134 4.870 21.239 1.00 95.94 85 ALA A O 1
ATOM 688 N N . ARG A 1 86 ? -9.632 4.060 19.766 1.00 96.50 86 ARG A N 1
ATOM 689 C CA . ARG A 1 86 ? -9.123 2.986 20.633 1.00 96.50 86 ARG A CA 1
ATOM 690 C C . ARG A 1 86 ? -8.557 3.527 21.945 1.00 96.50 86 ARG A C 1
ATOM 692 O O . ARG A 1 86 ? -8.918 3.040 23.008 1.00 96.50 86 ARG A O 1
ATOM 699 N N . TYR A 1 87 ? -7.699 4.547 21.880 1.00 95.88 87 TYR A N 1
ATOM 700 C CA . TYR A 1 87 ? -7.129 5.169 23.080 1.00 95.88 87 TYR A CA 1
ATOM 701 C C . TYR A 1 87 ? -8.202 5.796 23.972 1.00 95.88 87 TYR A C 1
ATOM 703 O O . TYR A 1 87 ? -8.136 5.682 25.193 1.00 95.88 87 TYR A O 1
ATOM 711 N N . ARG A 1 88 ? -9.210 6.436 23.368 1.00 95.69 88 ARG A N 1
ATOM 712 C CA . ARG A 1 88 ? -10.345 7.011 24.096 1.00 95.69 88 ARG A CA 1
ATOM 713 C C . ARG A 1 88 ? -11.137 5.934 24.840 1.00 95.69 88 ARG A C 1
ATOM 715 O O . ARG A 1 88 ? -11.465 6.119 26.007 1.00 95.69 88 ARG A O 1
ATOM 722 N N . GLU A 1 89 ? -11.443 4.823 24.179 1.00 95.38 89 GLU A N 1
ATOM 723 C CA . GLU A 1 89 ? -12.155 3.699 24.791 1.00 95.38 89 GLU A CA 1
ATOM 724 C C . GLU A 1 89 ? -11.343 3.061 25.926 1.00 95.38 89 GLU A C 1
ATOM 726 O O . GLU A 1 89 ? -11.872 2.839 27.014 1.00 95.38 89 GLU A O 1
ATOM 731 N N . GLU A 1 90 ? -10.049 2.827 25.704 1.00 95.38 90 GLU A N 1
ATOM 732 C CA . GLU A 1 90 ? -9.127 2.305 26.714 1.00 95.38 90 GLU A CA 1
ATOM 733 C C . GLU A 1 90 ? -9.069 3.212 27.949 1.00 95.38 90 GLU A C 1
ATOM 735 O O . GLU A 1 90 ? -9.198 2.728 29.076 1.00 95.38 90 GLU A O 1
ATOM 740 N N . TYR A 1 91 ? -8.972 4.528 27.742 1.00 94.00 91 TYR A N 1
ATOM 741 C CA . TYR A 1 91 ? -9.016 5.520 28.811 1.00 94.00 91 TYR A CA 1
ATOM 742 C C . TYR A 1 91 ? -10.304 5.401 29.639 1.00 94.00 91 TYR A C 1
ATOM 744 O O . TYR A 1 91 ? -10.227 5.181 30.848 1.00 94.00 91 TYR A O 1
ATOM 752 N N . TYR A 1 92 ? -11.482 5.433 29.007 1.00 93.38 92 TYR A N 1
ATOM 753 C CA . TYR A 1 92 ? -12.755 5.312 29.728 1.00 93.38 92 TYR A CA 1
ATOM 754 C C . TYR A 1 92 ? -12.937 3.954 30.414 1.00 93.38 92 TYR A C 1
ATOM 756 O O . TYR A 1 92 ? -13.490 3.884 31.513 1.00 93.38 92 TYR A O 1
ATOM 764 N N . ASN A 1 93 ? -12.473 2.866 29.798 1.00 92.81 93 ASN A N 1
ATOM 765 C CA . ASN A 1 93 ? -12.505 1.536 30.406 1.00 92.81 93 ASN A CA 1
ATOM 766 C C . ASN A 1 93 ? -11.604 1.470 31.644 1.00 92.81 93 ASN A C 1
ATOM 768 O O . ASN A 1 93 ? -12.000 0.891 32.659 1.00 92.81 93 ASN A O 1
ATOM 772 N N . SER A 1 94 ? -10.425 2.094 31.580 1.00 89.94 94 SER A N 1
ATOM 773 C CA . SER A 1 94 ? -9.511 2.204 32.714 1.00 89.94 94 SER A CA 1
ATOM 774 C C . SER A 1 94 ? -10.143 3.012 33.850 1.00 89.94 94 SER A C 1
ATOM 776 O O . SER A 1 94 ? -10.187 2.524 34.977 1.00 89.94 94 SER A O 1
ATOM 778 N N . GLU A 1 95 ? -10.736 4.176 33.560 1.00 87.88 95 GLU A N 1
ATOM 779 C CA . GLU A 1 95 ? -11.435 4.997 34.554 1.00 87.88 95 GLU A CA 1
ATOM 780 C C . GLU A 1 95 ? -12.607 4.249 35.187 1.00 87.88 95 GLU A C 1
ATOM 782 O O . GLU A 1 95 ? -12.782 4.286 36.406 1.00 87.88 95 GLU A O 1
ATOM 787 N N . ARG A 1 96 ? -13.398 3.533 34.378 1.00 87.44 96 ARG A N 1
ATOM 788 C CA . ARG A 1 96 ? -14.508 2.715 34.872 1.00 87.44 96 ARG A CA 1
ATOM 789 C C . ARG A 1 96 ? -13.999 1.642 35.824 1.00 87.44 96 ARG A C 1
ATOM 791 O O . ARG A 1 96 ? -14.537 1.509 36.914 1.00 87.44 96 ARG A O 1
ATOM 798 N N . ARG A 1 97 ? -12.933 0.928 35.455 1.00 83.62 97 ARG A N 1
ATOM 799 C CA . ARG A 1 97 ? -12.300 -0.082 36.313 1.00 83.62 97 ARG A CA 1
ATOM 800 C C . ARG A 1 97 ? -11.791 0.523 37.622 1.00 83.62 97 ARG A C 1
ATOM 802 O O . ARG A 1 97 ? -12.008 -0.070 38.673 1.00 83.62 97 ARG A O 1
ATOM 809 N N . TRP A 1 98 ? -11.157 1.695 37.569 1.00 80.88 98 TRP A N 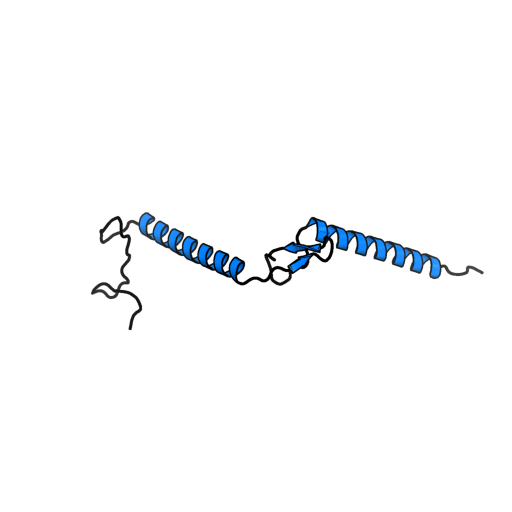1
ATOM 810 C CA . TRP A 1 98 ? -10.704 2.419 38.761 1.00 80.88 98 TRP A CA 1
ATOM 811 C C . TRP A 1 98 ? -11.869 2.810 39.675 1.00 80.88 98 TRP A C 1
ATOM 813 O O . TRP A 1 98 ? -11.800 2.575 40.879 1.00 80.88 98 TRP A O 1
ATOM 823 N N . ARG A 1 99 ? -12.961 3.341 39.113 1.00 78.25 99 ARG A N 1
ATOM 824 C CA . ARG A 1 99 ? -14.169 3.711 39.870 1.00 78.25 99 AR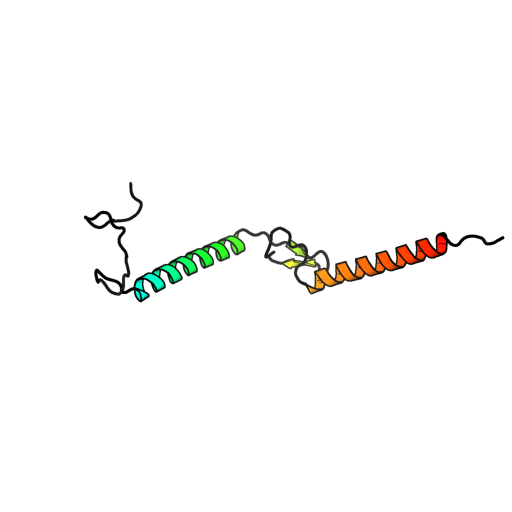G A CA 1
ATOM 825 C C . ARG A 1 99 ? -14.882 2.491 40.461 1.00 78.25 99 ARG A C 1
ATOM 827 O O . ARG A 1 99 ? -15.276 2.529 41.620 1.00 78.25 99 ARG A O 1
ATOM 834 N N . SER A 1 100 ? -15.004 1.400 39.704 1.00 75.38 100 SER A N 1
ATOM 835 C CA . SER A 1 100 ? -15.610 0.138 40.157 1.00 75.38 100 SER A CA 1
ATOM 836 C C . SER A 1 100 ? -14.742 -0.632 41.162 1.00 75.38 100 SER A C 1
ATOM 838 O O . SER A 1 100 ? -15.262 -1.465 41.895 1.00 75.38 100 SER A O 1
ATOM 840 N N . GLY A 1 101 ? -13.433 -0.366 41.207 1.00 66.69 101 GLY A N 1
ATOM 841 C CA . GLY A 1 101 ? -12.479 -0.946 42.160 1.00 66.69 101 GLY A CA 1
ATOM 842 C C . GLY A 1 101 ? -12.239 -0.100 43.417 1.00 66.69 101 GLY A C 1
ATOM 843 O O . GLY A 1 101 ? -11.319 -0.401 44.183 1.00 66.69 101 GLY A O 1
ATOM 844 N N . GLY A 1 102 ? -13.024 0.963 43.632 1.00 59.44 102 GLY A N 1
ATOM 845 C CA . GLY A 1 102 ? -12.953 1.795 44.829 1.00 59.44 102 GLY A CA 1
ATOM 846 C C . GLY A 1 102 ? -13.281 0.987 46.084 1.00 59.44 102 GLY A C 1
ATOM 847 O O . GLY A 1 102 ? -14.440 0.687 46.349 1.00 59.44 102 GLY A O 1
ATOM 848 N N . ARG A 1 103 ? -12.249 0.634 46.862 1.00 55.62 103 ARG A N 1
ATOM 849 C CA . ARG A 1 103 ? -12.388 0.041 48.198 1.00 55.62 103 ARG A CA 1
ATOM 850 C C . ARG A 1 103 ? -13.340 0.878 4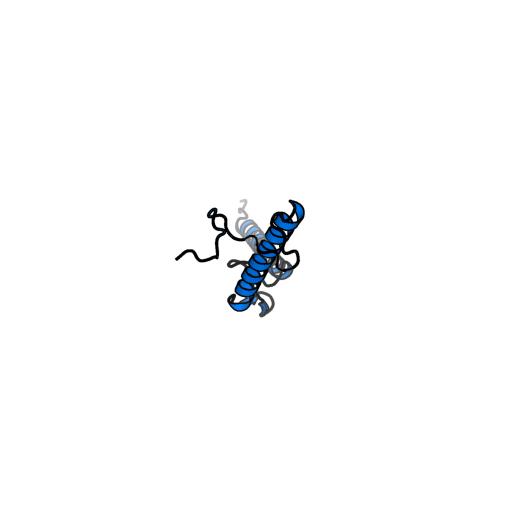9.048 1.00 55.62 103 ARG A C 1
ATOM 852 O O . ARG A 1 103 ? -13.043 2.035 49.352 1.00 55.62 103 ARG A O 1
ATOM 859 N N . ALA A 1 104 ? -14.413 0.230 49.495 1.00 54.91 104 ALA A N 1
ATOM 860 C CA . ALA A 1 104 ? -15.053 0.530 50.762 1.00 54.91 104 ALA A CA 1
ATOM 861 C C . ALA A 1 104 ? -13.958 0.662 51.832 1.00 54.91 104 ALA A C 1
ATOM 863 O O . ALA A 1 104 ? -13.212 -0.284 52.090 1.00 54.91 104 ALA A O 1
ATOM 864 N N . ARG A 1 105 ? -13.810 1.860 52.393 1.00 52.59 105 ARG A N 1
ATOM 865 C CA . ARG A 1 105 ? -13.106 2.059 53.657 1.00 52.59 105 ARG A CA 1
ATOM 866 C C . ARG A 1 105 ? -14.186 2.163 54.727 1.00 52.59 105 ARG A C 1
ATOM 868 O O . ARG A 1 105 ? -14.794 3.218 54.866 1.00 52.59 105 ARG A O 1
ATOM 875 N N . THR A 1 106 ? -14.477 1.023 55.349 1.00 47.47 106 THR A N 1
ATOM 876 C CA . THR A 1 106 ? -15.057 0.925 56.697 1.00 47.47 106 THR A CA 1
ATOM 877 C C . THR A 1 106 ? -14.018 1.332 57.724 1.00 47.47 106 THR A C 1
ATOM 879 O O . THR A 1 106 ? -12.846 0.939 57.508 1.00 47.47 106 THR A O 1
#

Radius of gyration: 29.29 Å; chains: 1; bounding box: 50×32×90 Å

Sequence (106 aa):
MTKYPTYPNGRPFCGCTECGRDHCDELCRQEWYMEKRRRKNLQARAVRVLFTPLRDCPVCGNMFLPKTGNQKYCSPHCSADVLRARYREEYYNSERRWRSGGRART